Protein AF-A0A931EKT4-F1 (afdb_monomer_lite)

Structure (mmCIF, N/CA/C/O backbone):
data_AF-A0A931EKT4-F1
#
_entry.id   AF-A0A931EKT4-F1
#
loop_
_atom_site.group_PDB
_atom_site.id
_atom_site.type_symbol
_atom_site.label_atom_id
_atom_site.label_alt_id
_atom_site.label_comp_id
_atom_site.label_asym_id
_atom_site.label_entity_id
_atom_site.label_seq_id
_atom_site.pdbx_PDB_ins_code
_atom_site.Cartn_x
_atom_site.Cartn_y
_atom_site.Cartn_z
_atom_site.occupancy
_atom_site.B_iso_or_equiv
_atom_site.auth_seq_id
_atom_site.auth_comp_id
_atom_site.auth_asym_id
_atom_site.auth_atom_id
_atom_site.pdbx_PDB_model_num
ATOM 1 N N . MET A 1 1 ? 31.556 -39.756 -25.256 1.00 37.25 1 MET A N 1
ATOM 2 C CA . MET A 1 1 ? 31.527 -38.687 -24.235 1.00 37.25 1 MET A CA 1
ATOM 3 C C . MET A 1 1 ? 30.099 -38.575 -23.714 1.00 37.25 1 MET A C 1
ATOM 5 O O . MET A 1 1 ? 29.237 -38.144 -24.467 1.00 37.25 1 MET A O 1
ATOM 9 N N . SER A 1 2 ? 29.806 -39.072 -22.506 1.00 38.34 2 SER A N 1
ATOM 10 C CA . SER A 1 2 ? 28.441 -39.055 -21.958 1.00 38.34 2 SER A CA 1
ATOM 11 C C . SER A 1 2 ? 28.165 -37.724 -21.264 1.00 38.34 2 SER A C 1
ATOM 13 O O . SER A 1 2 ? 28.862 -37.358 -20.319 1.00 38.34 2 SER A O 1
ATOM 15 N N . LYS A 1 3 ? 27.138 -37.006 -21.716 1.00 41.56 3 LYS A N 1
ATOM 16 C CA . LYS A 1 3 ? 26.637 -35.802 -21.054 1.00 41.56 3 LYS A CA 1
ATOM 17 C C . LYS A 1 3 ? 25.564 -36.235 -20.055 1.00 41.56 3 LYS A C 1
ATOM 19 O O . LYS A 1 3 ? 24.476 -36.624 -20.466 1.00 41.56 3 LYS A O 1
ATOM 24 N N . ALA A 1 4 ? 25.898 -36.223 -18.766 1.00 42.25 4 ALA A N 1
ATOM 25 C CA . ALA A 1 4 ? 24.939 -36.451 -17.692 1.00 42.25 4 ALA A CA 1
ATOM 26 C C . ALA A 1 4 ? 24.287 -35.127 -17.266 1.00 42.25 4 ALA A C 1
ATOM 28 O O . ALA A 1 4 ? 24.917 -34.074 -17.190 1.00 42.25 4 ALA A O 1
ATOM 29 N N . THR A 1 5 ? 22.987 -35.232 -17.052 1.00 45.06 5 THR A N 1
ATOM 30 C CA . THR A 1 5 ? 21.968 -34.233 -16.750 1.00 45.06 5 THR A CA 1
ATOM 31 C C . THR A 1 5 ? 22.064 -33.615 -15.350 1.00 45.06 5 THR A C 1
ATOM 33 O O . THR A 1 5 ? 22.297 -34.314 -14.373 1.00 45.06 5 THR A O 1
ATOM 36 N N . GLN A 1 6 ? 21.735 -32.318 -15.290 1.00 54.19 6 GLN A N 1
ATOM 37 C CA . GLN A 1 6 ? 20.868 -31.675 -14.288 1.00 54.19 6 GLN A CA 1
ATOM 38 C C . GLN A 1 6 ? 21.275 -31.787 -12.803 1.00 54.19 6 GLN A C 1
ATOM 40 O O . GLN A 1 6 ? 20.966 -32.755 -12.116 1.00 54.19 6 GLN A O 1
ATOM 45 N N . GLY A 1 7 ? 21.843 -30.709 -12.259 1.00 39.88 7 GLY A N 1
ATOM 46 C CA . GLY A 1 7 ? 21.998 -30.520 -10.820 1.00 39.88 7 GLY A CA 1
ATOM 47 C C . GLY A 1 7 ? 21.555 -29.120 -10.438 1.00 39.88 7 GLY A C 1
ATOM 48 O O . GLY A 1 7 ? 22.239 -28.158 -10.763 1.00 39.88 7 GLY A O 1
ATOM 49 N N . LYS A 1 8 ? 20.397 -29.012 -9.776 1.00 52.88 8 LYS A N 1
ATOM 50 C CA . LYS A 1 8 ? 20.011 -27.828 -8.998 1.00 52.88 8 LYS A CA 1
ATOM 51 C C . LYS A 1 8 ? 21.237 -27.390 -8.204 1.00 52.88 8 LYS A C 1
ATOM 53 O O . LYS A 1 8 ? 21.785 -28.226 -7.485 1.00 52.88 8 LYS A O 1
ATOM 58 N N . ASP A 1 9 ? 21.651 -26.139 -8.357 1.00 56.56 9 ASP A N 1
ATOM 59 C CA . ASP A 1 9 ? 22.728 -25.547 -7.569 1.00 56.56 9 ASP A CA 1
ATOM 60 C C . ASP A 1 9 ? 22.252 -25.490 -6.111 1.00 56.56 9 ASP A C 1
ATOM 62 O O . ASP A 1 9 ? 21.579 -24.559 -5.669 1.00 56.56 9 ASP A O 1
ATOM 66 N N . LYS A 1 10 ? 22.411 -26.615 -5.408 1.00 63.50 10 LYS A N 1
ATOM 67 C CA . LYS A 1 10 ? 21.981 -26.772 -4.028 1.00 63.50 10 LYS A CA 1
ATOM 68 C C . LYS A 1 10 ? 22.940 -25.922 -3.215 1.00 63.50 10 LYS A C 1
ATOM 70 O O . LYS A 1 10 ? 24.111 -26.283 -3.087 1.00 63.50 10 LYS A O 1
ATOM 75 N N . MET A 1 11 ? 22.429 -24.823 -2.662 1.00 66.06 11 MET A N 1
ATOM 76 C CA . MET A 1 11 ? 23.103 -24.101 -1.587 1.00 66.06 11 MET A CA 1
ATOM 77 C C . MET A 1 11 ? 23.695 -25.116 -0.604 1.00 66.06 11 MET A C 1
ATOM 79 O O . MET A 1 11 ? 23.035 -26.086 -0.215 1.00 66.06 11 MET A O 1
ATOM 83 N N . ARG A 1 12 ? 24.975 -24.933 -0.260 1.00 74.19 12 ARG A N 1
ATOM 84 C CA . ARG A 1 12 ? 25.653 -25.796 0.716 1.00 74.19 12 ARG A CA 1
ATOM 85 C C . ARG A 1 12 ? 24.863 -25.737 2.024 1.00 74.19 12 ARG A C 1
ATOM 87 O O . ARG A 1 12 ? 24.393 -24.669 2.389 1.00 74.19 12 ARG A O 1
ATOM 94 N N . SER A 1 13 ? 24.745 -26.853 2.743 1.00 66.38 13 SER A N 1
ATOM 95 C CA . SER A 1 13 ? 23.868 -26.942 3.926 1.00 66.38 13 SER A CA 1
ATOM 96 C C . SER A 1 13 ? 24.182 -25.932 5.038 1.00 66.38 13 SER A C 1
ATOM 98 O O . SER A 1 13 ? 23.302 -25.601 5.817 1.00 66.38 13 SER A O 1
ATOM 100 N N . HIS A 1 14 ? 25.416 -25.423 5.113 1.00 66.31 14 HIS A N 1
AT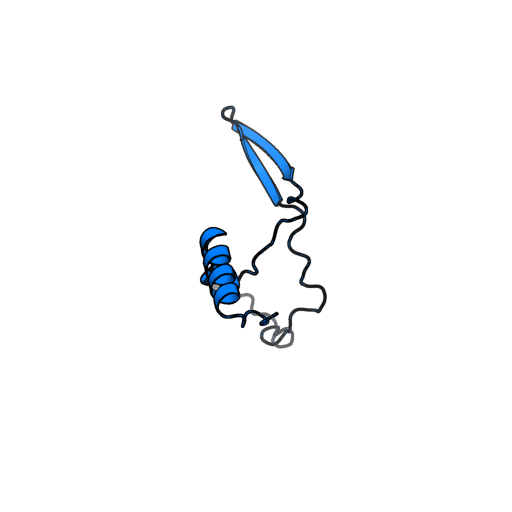OM 101 C CA . HIS A 1 14 ? 25.809 -24.370 6.058 1.00 66.31 14 HIS A CA 1
ATOM 102 C C . HIS A 1 14 ? 25.393 -22.950 5.630 1.00 66.31 14 HIS A C 1
ATOM 104 O O . HIS A 1 14 ? 25.628 -22.001 6.369 1.00 66.31 14 HIS A O 1
ATOM 110 N N . TYR A 1 15 ? 24.784 -22.801 4.453 1.00 67.50 15 TYR A N 1
ATOM 111 C CA . TYR A 1 15 ? 24.154 -21.581 3.948 1.00 67.50 15 TYR A CA 1
ATOM 112 C C . TYR A 1 15 ? 22.637 -21.798 3.801 1.00 67.50 15 TYR A C 1
ATOM 114 O O . TYR A 1 15 ? 22.053 -21.491 2.763 1.00 67.50 15 TYR A O 1
ATOM 122 N N . ASP A 1 16 ? 21.999 -22.385 4.817 1.00 72.56 16 ASP A N 1
ATOM 123 C CA . ASP A 1 16 ? 20.540 -22.428 4.913 1.00 72.56 16 ASP A CA 1
ATOM 124 C C . ASP A 1 16 ? 20.030 -21.131 5.554 1.00 72.56 16 ASP A C 1
ATOM 126 O O . ASP A 1 16 ? 20.094 -20.940 6.767 1.00 72.56 16 ASP A O 1
ATOM 130 N N . PHE A 1 17 ? 19.537 -20.223 4.714 1.00 71.62 17 PHE A N 1
ATOM 131 C CA . PHE A 1 17 ? 18.946 -18.953 5.135 1.00 71.62 17 PHE A CA 1
ATOM 132 C C . PHE A 1 17 ? 17.418 -19.027 5.289 1.00 71.62 17 PHE A C 1
ATOM 134 O O . PHE A 1 17 ? 16.769 -17.990 5.391 1.00 71.62 17 PHE A O 1
ATOM 141 N N . SER A 1 18 ? 16.813 -20.222 5.315 1.00 70.00 18 SER A N 1
ATOM 142 C CA . SER A 1 18 ? 15.358 -20.375 5.497 1.00 70.00 18 SER A CA 1
ATOM 143 C C . SER A 1 18 ? 14.849 -19.833 6.837 1.00 70.00 18 SER A C 1
ATOM 145 O O . SER A 1 18 ? 13.683 -19.465 6.940 1.00 70.00 18 SER A O 1
ATOM 147 N N . GLN A 1 19 ? 15.728 -19.766 7.840 1.00 66.44 19 GLN A N 1
ATOM 148 C CA . GLN A 1 19 ? 15.465 -19.190 9.163 1.00 66.44 19 GLN A CA 1
ATOM 149 C C . GLN A 1 19 ? 16.114 -17.809 9.346 1.00 66.44 19 GLN A C 1
ATOM 151 O O . GLN A 1 19 ? 16.188 -17.307 10.464 1.00 66.44 19 GLN A O 1
ATOM 156 N N . ALA A 1 20 ? 16.656 -17.209 8.281 1.00 69.62 20 ALA A N 1
ATOM 157 C CA . ALA A 1 20 ? 17.269 -15.895 8.386 1.00 69.62 20 ALA A CA 1
A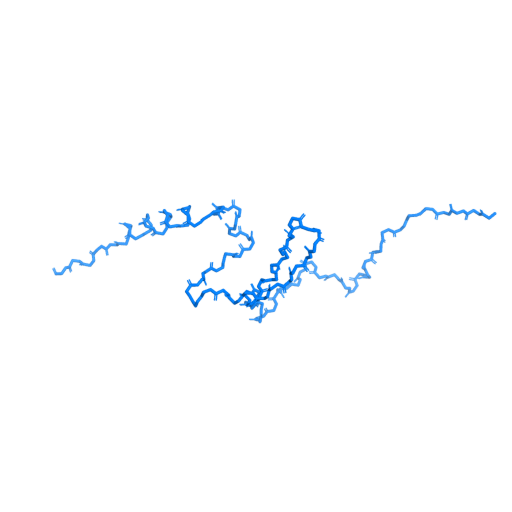TOM 158 C C . ALA A 1 20 ? 16.180 -14.834 8.584 1.00 69.62 20 ALA A C 1
ATOM 160 O O . ALA A 1 20 ? 15.331 -14.627 7.718 1.00 69.62 20 ALA A O 1
ATOM 161 N N . GLU A 1 21 ? 16.228 -14.142 9.719 1.00 62.38 21 GLU A N 1
ATOM 162 C CA . GLU A 1 21 ? 15.421 -12.950 9.940 1.00 62.38 21 GLU A CA 1
ATOM 163 C C . GLU A 1 21 ? 16.024 -11.777 9.169 1.00 62.38 21 GLU A C 1
ATOM 165 O O . GLU A 1 21 ? 17.234 -11.525 9.180 1.00 62.38 21 GLU A O 1
ATOM 170 N N . GLN A 1 22 ? 15.168 -11.065 8.450 1.00 65.44 22 GLN A N 1
ATOM 171 C CA . GLN A 1 22 ? 15.575 -9.949 7.621 1.00 65.44 22 GLN A CA 1
ATOM 172 C C . GLN A 1 22 ? 16.047 -8.789 8.522 1.00 65.44 22 GLN A C 1
ATOM 174 O O . GLN A 1 22 ? 15.410 -8.445 9.516 1.00 65.44 22 GLN A O 1
ATOM 179 N N . GLY A 1 23 ? 17.232 -8.239 8.236 1.00 63.19 23 GLY A N 1
ATOM 180 C CA . GLY A 1 23 ? 17.919 -7.320 9.149 1.00 63.19 23 GLY A CA 1
ATOM 181 C C . GLY A 1 23 ? 17.178 -5.997 9.397 1.00 63.19 23 GLY A C 1
ATOM 182 O O . GLY A 1 23 ? 16.458 -5.494 8.539 1.00 63.19 23 GLY A O 1
ATOM 183 N N . LYS A 1 24 ? 17.460 -5.368 10.548 1.00 57.91 24 LYS A N 1
ATOM 184 C CA . LYS A 1 24 ? 16.877 -4.101 11.054 1.00 57.91 24 LYS A CA 1
ATOM 185 C C . LYS A 1 24 ? 16.829 -2.924 10.055 1.00 57.91 24 LYS A C 1
ATOM 187 O O . LYS A 1 24 ? 16.072 -1.981 10.260 1.00 57.91 24 LYS A O 1
ATOM 192 N N . TYR A 1 25 ? 17.632 -2.957 8.993 1.00 53.88 25 TYR A N 1
ATOM 193 C CA . TYR A 1 25 ? 17.742 -1.899 7.978 1.00 53.88 25 TYR A CA 1
ATOM 194 C C . TYR A 1 25 ? 16.959 -2.186 6.687 1.00 53.88 25 TYR A C 1
ATOM 196 O O . TYR A 1 25 ? 17.186 -1.537 5.671 1.00 53.88 25 TYR A O 1
ATOM 204 N N . GLN A 1 26 ? 16.038 -3.148 6.706 1.00 53.28 26 GLN A N 1
ATOM 205 C CA . GLN A 1 26 ? 15.240 -3.525 5.539 1.00 53.28 26 GLN A CA 1
ATOM 206 C C . GLN A 1 26 ? 14.357 -2.396 4.977 1.00 53.28 26 GLN A C 1
ATOM 208 O O . GLN A 1 26 ? 14.087 -2.384 3.778 1.00 53.28 26 GLN A O 1
ATOM 213 N N . HIS A 1 27 ? 13.908 -1.449 5.804 1.00 50.94 27 HIS A N 1
ATOM 214 C CA . HIS A 1 27 ? 12.822 -0.509 5.479 1.00 50.94 27 HIS A CA 1
ATOM 215 C C . HIS A 1 27 ? 13.143 0.599 4.448 1.00 50.94 27 HIS A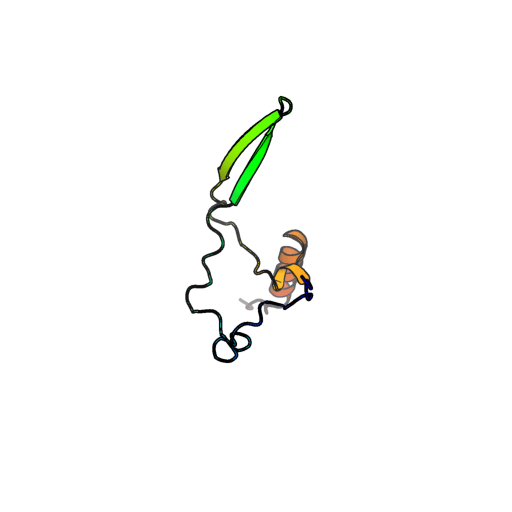 C 1
ATOM 217 O O . HIS A 1 27 ? 12.511 1.649 4.464 1.00 50.94 27 HIS A O 1
ATOM 223 N N . PHE A 1 28 ? 14.098 0.400 3.536 1.00 52.19 28 PHE A N 1
ATOM 224 C CA . PHE A 1 28 ? 14.510 1.412 2.550 1.00 52.19 28 PHE A CA 1
ATOM 225 C C . PHE A 1 28 ? 14.342 0.994 1.082 1.00 52.19 28 PHE A C 1
ATOM 227 O O . PHE A 1 28 ? 14.941 1.593 0.189 1.00 52.19 28 PHE A O 1
ATOM 234 N N . ILE A 1 29 ? 13.489 0.012 0.781 1.00 53.16 29 ILE A N 1
ATOM 235 C CA . ILE A 1 29 ? 13.122 -0.283 -0.612 1.00 53.16 29 ILE A CA 1
ATOM 236 C C . ILE A 1 29 ? 11.991 0.665 -1.029 1.00 53.16 29 ILE A C 1
ATOM 238 O O . ILE A 1 29 ? 10.821 0.295 -1.034 1.00 53.16 29 ILE A O 1
ATOM 242 N N . GLY A 1 30 ? 12.326 1.917 -1.342 1.00 55.31 30 GLY A N 1
ATOM 243 C CA . GLY A 1 30 ? 11.293 2.878 -1.737 1.00 55.31 30 GLY A CA 1
ATOM 244 C C . GLY A 1 30 ? 11.746 4.2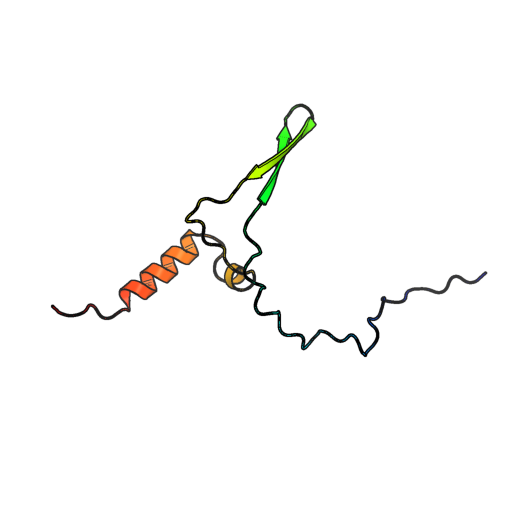05 -2.325 1.00 55.31 30 GLY A C 1
ATOM 245 O O . GLY A 1 30 ? 10.915 5.098 -2.401 1.00 55.31 30 GLY A O 1
ATOM 246 N N . GLN A 1 31 ? 13.012 4.396 -2.713 1.00 56.09 31 GLN A N 1
ATOM 247 C CA . GLN A 1 31 ? 13.468 5.764 -3.008 1.00 56.09 31 GLN A CA 1
ATOM 248 C C . GLN A 1 31 ? 13.661 6.119 -4.481 1.00 56.09 31 GLN A C 1
ATOM 250 O O . GLN A 1 31 ? 13.599 7.301 -4.795 1.00 56.09 31 GLN A O 1
ATOM 255 N N . THR A 1 32 ? 13.778 5.169 -5.412 1.00 47.78 32 THR A N 1
ATOM 256 C CA . THR A 1 32 ? 13.841 5.514 -6.843 1.00 47.78 32 THR A CA 1
ATOM 257 C C . THR A 1 32 ? 13.151 4.458 -7.700 1.00 47.78 32 THR A C 1
ATOM 259 O O . THR A 1 32 ? 13.601 3.320 -7.820 1.00 47.78 32 THR A O 1
ATOM 262 N N . SER A 1 33 ? 12.025 4.824 -8.314 1.00 58.38 33 SER A N 1
ATOM 263 C CA . SER A 1 33 ? 11.448 4.012 -9.389 1.00 58.38 33 SER A CA 1
ATOM 264 C C . SER A 1 33 ? 12.058 4.479 -10.703 1.00 58.38 33 SER A C 1
ATOM 266 O O . SER A 1 33 ? 11.969 5.652 -11.058 1.00 58.38 33 SER A O 1
ATOM 268 N N . THR A 1 34 ? 12.716 3.566 -11.412 1.00 55.78 34 THR A N 1
ATOM 269 C CA . THR A 1 34 ? 13.235 3.836 -12.755 1.00 55.78 34 THR A CA 1
ATOM 270 C C . THR A 1 34 ? 12.108 3.597 -13.758 1.00 55.78 34 THR A C 1
ATOM 272 O O . THR A 1 34 ? 11.729 2.449 -13.994 1.00 55.78 34 THR A O 1
ATOM 275 N N . LEU A 1 35 ? 11.542 4.664 -14.326 1.00 64.50 35 LEU A N 1
ATOM 276 C CA . LEU A 1 35 ? 10.548 4.553 -15.391 1.00 64.50 35 LEU A CA 1
ATOM 277 C C . LEU A 1 35 ? 11.257 4.426 -16.735 1.00 64.50 35 LEU A C 1
ATOM 279 O O . LEU A 1 35 ? 12.077 5.262 -17.107 1.00 64.50 35 LEU A O 1
ATOM 283 N N . ARG A 1 36 ? 10.924 3.367 -17.472 1.00 69.50 36 ARG A N 1
ATOM 284 C CA . ARG A 1 36 ? 11.372 3.165 -18.849 1.00 69.50 36 ARG A CA 1
ATOM 285 C C . ARG A 1 36 ? 10.251 3.600 -19.788 1.00 69.50 36 ARG A C 1
ATOM 287 O O . ARG A 1 36 ? 9.277 2.870 -19.964 1.00 69.50 36 ARG A O 1
ATOM 294 N N . ILE A 1 37 ? 10.386 4.781 -20.375 1.00 76.25 37 ILE A N 1
ATOM 295 C CA . ILE A 1 37 ? 9.420 5.343 -21.318 1.00 76.25 37 ILE A CA 1
ATOM 296 C C . ILE A 1 37 ? 9.832 4.888 -22.717 1.00 76.25 37 ILE A C 1
ATOM 298 O O . ILE A 1 37 ? 10.952 5.142 -23.152 1.00 76.25 37 ILE A O 1
ATOM 302 N N . THR A 1 38 ? 8.943 4.170 -23.403 1.00 81.38 38 THR A N 1
ATOM 303 C CA . THR A 1 38 ? 9.151 3.784 -24.806 1.00 81.38 38 THR A CA 1
ATOM 304 C C . THR A 1 38 ? 8.389 4.762 -25.683 1.00 81.38 38 THR A C 1
ATOM 306 O O . THR A 1 38 ? 7.167 4.863 -25.572 1.00 81.38 38 THR A O 1
ATOM 309 N N . HIS A 1 39 ? 9.115 5.491 -26.523 1.00 79.31 39 HIS A N 1
ATOM 310 C CA . HIS A 1 39 ? 8.548 6.484 -27.425 1.00 79.31 39 HIS A CA 1
ATOM 311 C C . HIS A 1 39 ? 8.059 5.831 -28.726 1.00 79.31 39 HIS A C 1
ATOM 313 O O . HIS A 1 39 ? 8.537 4.755 -29.102 1.00 79.31 39 HIS A O 1
ATOM 319 N N . PRO A 1 40 ? 7.119 6.468 -29.448 1.00 78.38 40 PRO A N 1
ATOM 320 C CA . PRO A 1 40 ? 6.592 5.944 -30.712 1.00 78.38 40 PRO A CA 1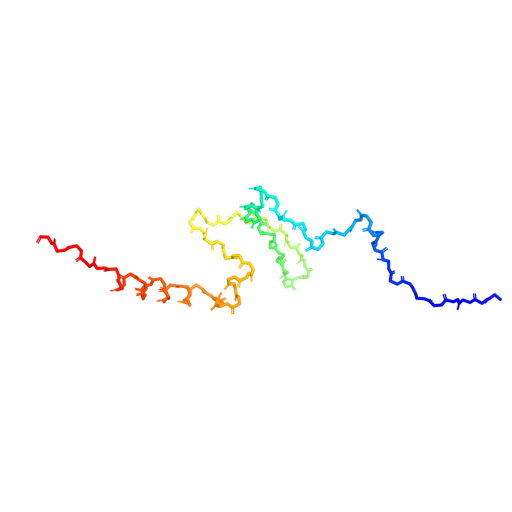
ATOM 321 C C . PRO A 1 40 ? 7.647 5.780 -31.818 1.00 78.38 40 PRO A C 1
ATOM 323 O O . PRO A 1 40 ? 7.439 5.008 -32.749 1.00 78.38 40 PRO A O 1
ATOM 326 N N . ASP A 1 41 ? 8.771 6.492 -31.720 1.00 77.69 41 ASP A N 1
ATOM 327 C CA . ASP A 1 41 ? 9.910 6.419 -32.645 1.00 77.69 41 ASP A CA 1
ATOM 328 C C . ASP A 1 41 ? 10.861 5.237 -32.356 1.00 77.69 41 ASP A C 1
ATOM 330 O O . ASP A 1 41 ? 11.867 5.060 -33.042 1.00 77.69 41 ASP A O 1
ATOM 334 N N . GLY A 1 42 ? 10.545 4.416 -31.348 1.00 75.38 42 GLY A N 1
ATOM 335 C CA . GLY A 1 42 ? 11.352 3.277 -30.917 1.00 75.38 42 GLY A CA 1
ATOM 336 C C . GLY A 1 42 ? 12.498 3.639 -29.967 1.00 75.38 42 GLY A C 1
ATOM 337 O O . GLY A 1 42 ? 13.195 2.737 -29.496 1.00 75.38 42 GLY A O 1
ATOM 338 N N . SER A 1 43 ? 12.692 4.922 -29.648 1.00 77.25 43 SER A N 1
ATOM 339 C CA . SER A 1 43 ? 13.644 5.345 -28.625 1.00 77.25 43 SER A CA 1
ATOM 340 C C . SER A 1 43 ? 13.118 5.038 -27.219 1.00 77.25 43 SER A C 1
ATOM 342 O O . SER A 1 43 ? 11.914 4.929 -26.971 1.00 77.25 43 SER A O 1
ATOM 344 N N . VAL A 1 44 ? 14.038 4.854 -26.273 1.00 81.81 44 VAL A N 1
ATOM 345 C CA . VAL A 1 44 ? 13.709 4.563 -24.877 1.00 81.81 44 VAL A CA 1
ATOM 346 C C . VAL A 1 44 ? 14.401 5.590 -23.994 1.00 81.81 44 VAL A C 1
ATOM 348 O O . VAL A 1 44 ? 15.631 5.631 -23.971 1.00 81.81 44 VAL A O 1
ATOM 351 N N . SER A 1 45 ? 13.631 6.371 -23.235 1.00 77.38 45 SER A N 1
ATOM 352 C CA . SER A 1 45 ? 14.170 7.207 -22.161 1.00 77.38 45 SER A CA 1
ATOM 353 C C . SER A 1 45 ? 13.996 6.520 -20.808 1.00 77.38 45 SER A C 1
ATOM 355 O O . SER A 1 45 ? 13.019 5.811 -20.555 1.00 77.38 45 SER A O 1
ATOM 357 N N . VAL A 1 46 ? 15.000 6.683 -19.950 1.00 77.00 46 VAL A N 1
ATOM 358 C CA . VAL A 1 46 ? 15.016 6.136 -18.596 1.00 77.00 46 VAL A CA 1
ATOM 359 C C . VAL A 1 46 ? 15.057 7.310 -17.632 1.00 77.00 46 VAL A C 1
ATOM 361 O O . VAL A 1 46 ? 16.042 8.044 -17.606 1.00 77.00 46 VAL A O 1
ATOM 364 N N . GLU A 1 47 ? 13.994 7.486 -16.856 1.00 77.06 47 GLU A N 1
ATOM 365 C CA . GLU A 1 47 ? 13.867 8.582 -15.897 1.00 77.06 47 GLU A CA 1
ATOM 366 C C . GLU A 1 47 ? 13.810 8.037 -14.472 1.00 77.06 47 GLU A C 1
ATOM 368 O O . GLU A 1 47 ? 13.129 7.047 -14.185 1.00 77.06 47 GLU A O 1
ATOM 373 N N . GLN A 1 48 ? 14.553 8.680 -13.572 1.00 69.62 48 GLN A N 1
ATOM 374 C CA . GLN A 1 48 ? 14.470 8.418 -12.141 1.00 69.62 48 GLN A CA 1
ATOM 375 C C . GLN A 1 48 ? 13.480 9.408 -11.547 1.00 69.62 48 GLN A C 1
ATOM 377 O O . GLN A 1 48 ? 13.741 10.608 -11.531 1.00 69.62 48 GLN A O 1
ATOM 382 N N . ILE A 1 49 ? 12.340 8.900 -11.085 1.00 69.25 49 ILE A N 1
ATOM 383 C CA . ILE A 1 49 ? 11.341 9.724 -10.413 1.00 69.25 49 ILE A CA 1
ATOM 384 C C . ILE A 1 49 ? 11.437 9.457 -8.919 1.00 69.25 49 ILE A C 1
ATOM 386 O O . ILE A 1 49 ? 11.299 8.316 -8.461 1.00 69.25 49 ILE A O 1
ATOM 390 N N . GLU A 1 50 ? 11.678 10.528 -8.170 1.00 73.19 50 GLU A N 1
ATOM 391 C CA . GLU A 1 50 ? 11.523 10.518 -6.725 1.00 73.19 50 GLU A CA 1
ATOM 392 C C . GLU A 1 50 ? 10.030 10.444 -6.398 1.00 73.19 50 GLU A C 1
ATOM 394 O O . GLU A 1 50 ? 9.230 11.207 -6.955 1.00 73.19 50 GLU A O 1
ATOM 399 N N . PRO A 1 51 ? 9.612 9.518 -5.525 1.00 71.31 51 PRO A N 1
ATOM 400 C CA . PRO A 1 51 ? 8.225 9.471 -5.115 1.00 71.31 51 PRO A CA 1
ATOM 401 C C . PRO A 1 51 ? 7.839 10.769 -4.391 1.00 71.31 51 PRO A C 1
ATOM 403 O O . PRO A 1 51 ? 8.678 11.380 -3.724 1.00 71.31 51 PRO A O 1
ATOM 406 N N . PRO A 1 52 ? 6.564 11.189 -4.476 1.00 78.12 52 PRO A N 1
ATOM 407 C CA . PRO A 1 52 ? 6.070 12.316 -3.698 1.00 78.12 52 PRO A CA 1
ATOM 408 C C . PRO A 1 52 ? 6.409 12.150 -2.215 1.00 78.12 52 PRO A C 1
ATOM 410 O O . PRO A 1 52 ? 6.377 11.037 -1.691 1.00 78.12 52 PRO A O 1
ATOM 413 N N . LYS A 1 53 ? 6.672 13.263 -1.523 1.00 76.00 53 LYS A N 1
ATOM 414 C CA . LYS A 1 53 ? 7.063 13.273 -0.102 1.00 76.00 53 LYS A CA 1
ATOM 415 C C . LYS A 1 53 ? 6.105 12.488 0.807 1.00 76.00 53 LYS A C 1
ATOM 417 O O . LYS A 1 53 ? 6.544 11.910 1.795 1.00 76.00 53 LYS A O 1
ATOM 422 N N . ASP A 1 54 ? 4.827 12.445 0.440 1.00 79.00 54 ASP A N 1
ATOM 423 C CA . ASP A 1 54 ? 3.758 11.811 1.216 1.00 79.00 54 ASP A CA 1
ATOM 424 C C . ASP A 1 54 ? 3.345 10.434 0.656 1.00 79.00 54 ASP A C 1
ATOM 426 O O . ASP A 1 54 ? 2.280 9.908 0.982 1.00 79.00 54 ASP A O 1
ATOM 430 N N . ALA A 1 55 ? 4.161 9.842 -0.222 1.00 83.06 55 ALA A N 1
ATOM 431 C CA . ALA A 1 55 ? 3.906 8.514 -0.760 1.00 83.06 55 ALA A CA 1
ATOM 432 C C . ALA A 1 55 ? 4.083 7.439 0.323 1.00 83.06 55 ALA A C 1
ATOM 434 O O . ALA A 1 55 ? 5.122 7.347 0.978 1.00 83.06 55 ALA A O 1
ATOM 435 N N . ILE A 1 56 ? 3.070 6.586 0.470 1.00 82.31 56 ILE A N 1
ATOM 436 C CA . ILE A 1 56 ? 3.099 5.427 1.364 1.00 82.31 56 ILE A CA 1
ATOM 437 C C . ILE A 1 56 ? 3.295 4.175 0.514 1.00 82.31 56 ILE A C 1
ATOM 439 O O . ILE A 1 56 ? 2.508 3.898 -0.392 1.00 82.31 56 ILE A O 1
ATOM 443 N N . PHE A 1 57 ? 4.330 3.400 0.826 1.00 82.44 57 PHE A N 1
ATOM 444 C CA . PHE A 1 57 ? 4.610 2.134 0.161 1.00 82.44 57 PHE A CA 1
ATOM 445 C C . PHE A 1 57 ? 4.079 0.970 0.989 1.00 82.44 57 PHE A C 1
ATOM 447 O O . PHE A 1 57 ? 4.391 0.837 2.169 1.00 82.44 57 PHE A O 1
ATOM 454 N N . LEU A 1 58 ? 3.281 0.115 0.351 1.00 83.62 58 LEU A N 1
ATOM 455 C CA . LEU A 1 58 ? 2.837 -1.136 0.953 1.00 83.62 58 LEU A CA 1
ATOM 456 C C . LEU A 1 58 ? 3.894 -2.220 0.758 1.00 83.62 58 LEU A C 1
ATOM 458 O O . LEU A 1 58 ? 4.338 -2.460 -0.375 1.00 83.62 58 LEU A O 1
ATOM 462 N N . GLU A 1 59 ? 4.213 -2.908 1.851 1.00 82.69 59 GLU A N 1
ATOM 463 C CA . GLU A 1 59 ? 5.033 -4.117 1.845 1.00 82.69 59 GLU A CA 1
ATOM 464 C C . GLU A 1 59 ? 4.380 -5.231 0.991 1.00 82.69 59 GLU A C 1
ATOM 466 O O . GLU A 1 59 ? 3.152 -5.252 0.804 1.00 82.69 59 GLU A O 1
ATOM 471 N N . PRO A 1 60 ? 5.169 -6.159 0.412 1.00 82.81 60 PRO A N 1
ATOM 472 C CA . PRO A 1 60 ? 4.656 -7.174 -0.514 1.00 82.81 60 PRO A CA 1
ATOM 473 C C . PRO A 1 60 ? 3.579 -8.101 0.067 1.00 82.81 60 PRO A C 1
ATOM 475 O O . PRO A 1 60 ? 2.730 -8.607 -0.668 1.00 82.81 60 PRO A O 1
ATOM 478 N N . ASP A 1 61 ? 3.611 -8.353 1.371 1.00 84.25 61 ASP A N 1
ATOM 479 C CA . ASP A 1 61 ? 2.615 -9.147 2.088 1.00 84.25 61 ASP A CA 1
ATOM 480 C C . ASP A 1 61 ? 1.259 -8.428 2.179 1.00 84.25 61 ASP A C 1
ATOM 482 O O . ASP A 1 61 ? 0.222 -9.061 1.970 1.00 84.25 61 ASP A O 1
ATOM 486 N N . LEU A 1 62 ? 1.262 -7.108 2.383 1.00 85.62 62 LEU A N 1
ATOM 487 C CA . LEU A 1 62 ? 0.058 -6.277 2.445 1.00 85.62 62 LEU A CA 1
ATOM 488 C C . LEU A 1 62 ? -0.629 -6.126 1.085 1.00 85.62 62 LEU A C 1
ATOM 490 O O . LEU A 1 62 ? -1.857 -6.075 1.026 1.00 85.62 62 LEU A O 1
ATOM 494 N N . ARG A 1 63 ? 0.127 -6.138 -0.021 1.00 85.00 63 ARG A N 1
ATOM 495 C CA . ARG A 1 63 ? -0.440 -6.063 -1.386 1.00 85.00 63 ARG A CA 1
ATOM 496 C C . ARG A 1 63 ? -1.392 -7.212 -1.721 1.00 85.00 63 ARG A C 1
ATOM 498 O O . ARG A 1 63 ? -2.243 -7.061 -2.590 1.00 85.00 63 ARG A O 1
ATOM 505 N N . LYS A 1 64 ? -1.274 -8.354 -1.031 1.00 89.81 64 LYS A N 1
ATOM 506 C CA . LYS A 1 64 ? -2.198 -9.493 -1.186 1.00 89.81 64 LYS A CA 1
ATOM 507 C C . LYS A 1 64 ? -3.615 -9.161 -0.715 1.00 89.81 64 LYS A C 1
ATOM 509 O O . LYS A 1 64 ? -4.568 -9.757 -1.205 1.00 89.81 64 LYS A O 1
ATOM 514 N N . TYR A 1 65 ? -3.736 -8.237 0.234 1.00 92.38 65 TYR A N 1
ATOM 515 C CA . TYR A 1 65 ? -5.002 -7.819 0.835 1.00 92.38 65 TYR A CA 1
ATOM 516 C C . TYR A 1 65 ? -5.462 -6.452 0.322 1.00 92.38 65 TYR A C 1
ATOM 518 O O . TYR A 1 65 ? -6.660 -6.193 0.241 1.00 92.38 65 TYR A O 1
ATOM 526 N N . PHE A 1 66 ? -4.511 -5.593 -0.049 1.00 94.38 66 PHE A N 1
ATOM 527 C CA . PHE A 1 66 ? -4.749 -4.231 -0.504 1.00 94.38 66 PHE A CA 1
ATOM 528 C C . PHE A 1 66 ? -4.160 -4.033 -1.907 1.00 94.38 66 PHE A C 1
ATOM 530 O O . PHE A 1 66 ? -2.989 -3.663 -2.032 1.00 94.38 66 PHE A O 1
ATOM 537 N N . PRO A 1 67 ? -4.943 -4.304 -2.967 1.00 87.50 67 PRO A N 1
ATOM 538 C CA . PRO A 1 67 ? -4.458 -4.198 -4.342 1.00 87.50 67 PRO A CA 1
ATOM 539 C C . PRO A 1 67 ? -4.181 -2.748 -4.767 1.00 87.50 67 PRO A C 1
ATOM 541 O O . PRO A 1 67 ? -3.331 -2.518 -5.625 1.00 87.50 67 PRO A O 1
ATOM 544 N N . ASP A 1 68 ? -4.874 -1.778 -4.167 1.00 88.56 68 ASP A N 1
ATOM 545 C CA . ASP A 1 68 ? -4.795 -0.362 -4.517 1.00 88.56 68 ASP A CA 1
ATOM 546 C C . ASP A 1 68 ? -5.042 0.562 -3.308 1.00 88.56 68 ASP A C 1
ATOM 548 O O . ASP A 1 68 ? -5.336 0.128 -2.189 1.00 88.56 68 ASP A O 1
ATOM 552 N N . SER A 1 69 ? -4.900 1.870 -3.543 1.00 90.56 69 SER A N 1
ATOM 553 C CA . SER A 1 69 ? -5.099 2.904 -2.526 1.00 90.56 69 SER A CA 1
ATOM 554 C C . SER A 1 69 ? -6.558 3.045 -2.083 1.00 90.56 69 SER A C 1
ATOM 556 O O . SER A 1 69 ? -6.808 3.484 -0.958 1.00 90.56 69 SER A O 1
ATOM 558 N N . GLU A 1 70 ? -7.532 2.668 -2.914 1.00 94.38 70 GLU A N 1
ATOM 559 C CA . GLU A 1 70 ? -8.949 2.720 -2.555 1.00 94.38 70 GLU A CA 1
ATOM 560 C C . GLU A 1 70 ? -9.266 1.675 -1.477 1.00 94.38 70 GLU A C 1
ATOM 562 O O . GLU A 1 70 ? -9.864 2.012 -0.448 1.00 94.38 70 GLU A O 1
ATOM 567 N N . ALA A 1 71 ? -8.776 0.444 -1.654 1.00 94.56 71 ALA A N 1
ATOM 568 C CA . ALA A 1 71 ? -8.907 -0.642 -0.690 1.00 94.56 71 ALA A CA 1
ATOM 569 C C . ALA A 1 71 ? -8.271 -0.289 0.666 1.00 94.56 71 ALA A C 1
ATOM 571 O O . ALA A 1 71 ? -8.903 -0.485 1.710 1.00 94.56 71 ALA A O 1
ATOM 572 N N . VAL A 1 72 ? -7.061 0.291 0.661 1.00 95.12 72 VAL A N 1
ATOM 573 C CA . VAL A 1 72 ? -6.388 0.760 1.889 1.00 95.12 72 VAL A CA 1
ATOM 574 C C . VAL A 1 72 ? -7.224 1.827 2.588 1.00 95.12 72 VAL A C 1
ATOM 576 O O . VAL A 1 72 ? -7.540 1.706 3.772 1.00 95.12 72 VAL A O 1
ATOM 579 N N . ASN A 1 73 ? -7.617 2.869 1.857 1.00 95.25 73 ASN A N 1
ATOM 580 C CA . ASN A 1 73 ? -8.328 4.005 2.434 1.00 95.25 73 ASN A CA 1
ATOM 581 C C . ASN A 1 73 ? -9.686 3.600 3.009 1.00 95.25 73 ASN A C 1
ATOM 583 O O . ASN A 1 73 ? -10.091 4.111 4.054 1.00 95.25 73 ASN A O 1
ATOM 587 N N . LYS A 1 74 ? -10.388 2.666 2.362 1.00 96.25 74 LYS A N 1
ATOM 588 C CA . LYS A 1 74 ? -11.644 2.116 2.876 1.00 96.25 74 LYS A CA 1
ATOM 589 C C . LYS A 1 74 ? -11.441 1.406 4.215 1.00 96.25 74 LYS A C 1
ATOM 591 O O . LYS A 1 74 ? -12.203 1.657 5.146 1.00 96.25 74 LYS A O 1
ATOM 596 N N . ALA A 1 75 ? -10.407 0.572 4.330 1.00 95.38 75 ALA A N 1
ATOM 597 C CA . ALA A 1 75 ? -10.097 -0.120 5.578 1.00 95.38 75 ALA A CA 1
ATOM 598 C C . ALA A 1 75 ? -9.723 0.859 6.701 1.00 95.38 75 ALA A C 1
ATOM 600 O O . ALA A 1 75 ? -10.271 0.771 7.798 1.00 95.38 75 ALA A O 1
ATOM 601 N N . LEU A 1 76 ? -8.858 1.839 6.418 1.00 95.38 76 LEU A N 1
ATOM 602 C CA . LEU A 1 76 ? -8.446 2.843 7.403 1.00 95.38 76 LEU A CA 1
ATOM 603 C C . LEU A 1 76 ? -9.622 3.699 7.893 1.00 95.38 76 LEU A C 1
ATOM 605 O O . LEU A 1 76 ? -9.726 3.963 9.087 1.00 95.38 76 LEU A O 1
ATOM 609 N N . ARG A 1 77 ? -10.543 4.092 7.005 1.00 96.81 77 ARG A N 1
ATOM 610 C CA . ARG A 1 77 ? -11.770 4.806 7.399 1.00 96.81 77 ARG A CA 1
ATOM 611 C C . ARG A 1 77 ? -12.664 3.955 8.294 1.00 96.81 77 ARG A C 1
ATOM 613 O O . ARG A 1 77 ? -13.121 4.454 9.315 1.00 96.81 77 ARG A O 1
ATOM 620 N N . GLY A 1 78 ? -12.838 2.674 7.966 1.00 95.25 78 GLY A N 1
ATOM 621 C CA . GLY A 1 78 ? -13.565 1.740 8.827 1.00 95.25 78 GLY A CA 1
ATOM 622 C C . GLY A 1 78 ? -12.939 1.624 10.220 1.00 95.25 78 GLY A C 1
ATOM 623 O O . GLY A 1 78 ? -13.650 1.640 11.217 1.00 95.25 78 GLY A O 1
ATOM 624 N N . LEU A 1 79 ? -11.605 1.595 10.315 1.00 94.38 79 LEU A N 1
ATOM 625 C CA . LEU A 1 79 ? -10.916 1.613 11.610 1.00 94.38 79 LEU A CA 1
ATOM 626 C C . LEU A 1 79 ? -11.171 2.912 12.382 1.00 94.38 79 LEU A C 1
ATOM 628 O O . LEU A 1 79 ? -11.411 2.851 13.583 1.00 94.38 79 LEU A O 1
ATOM 632 N N . ILE A 1 80 ? -11.168 4.068 11.710 1.00 95.06 80 ILE A N 1
ATOM 633 C CA . ILE A 1 80 ? -11.462 5.368 12.337 1.00 95.06 80 ILE A CA 1
ATOM 634 C C . ILE A 1 80 ? -12.869 5.386 12.948 1.00 95.06 80 ILE A C 1
ATOM 636 O O . ILE A 1 80 ? -13.051 5.933 14.033 1.00 95.06 80 ILE A O 1
ATOM 640 N N . GLU A 1 81 ? -13.854 4.772 12.290 1.00 93.88 81 GLU A N 1
ATOM 641 C CA . GLU A 1 81 ? -15.229 4.687 12.801 1.00 93.88 81 GLU A CA 1
ATOM 642 C C . GLU A 1 81 ? -15.344 3.861 14.089 1.00 93.88 81 GLU A C 1
ATOM 644 O O . GLU A 1 81 ? -16.207 4.140 14.921 1.00 93.88 81 GLU A O 1
ATOM 649 N N . LEU A 1 82 ? -14.461 2.876 14.275 1.00 92.94 82 LEU A N 1
ATOM 650 C CA . LEU A 1 82 ? -14.425 2.022 15.464 1.00 92.94 82 LEU A CA 1
ATOM 651 C C . LEU A 1 82 ? -13.695 2.667 16.650 1.00 92.94 82 LEU A C 1
ATOM 653 O O . LEU A 1 82 ? -13.833 2.192 17.779 1.00 92.94 82 LEU A O 1
ATOM 657 N N . ILE A 1 83 ? -12.917 3.731 16.423 1.00 92.12 83 ILE A N 1
ATOM 658 C CA . ILE A 1 83 ? -12.234 4.441 17.506 1.00 92.12 83 ILE A CA 1
ATOM 659 C C . ILE A 1 83 ? -13.300 5.178 18.332 1.00 92.12 83 ILE A C 1
ATOM 661 O O . ILE A 1 83 ? -14.012 6.029 17.789 1.00 92.12 83 IL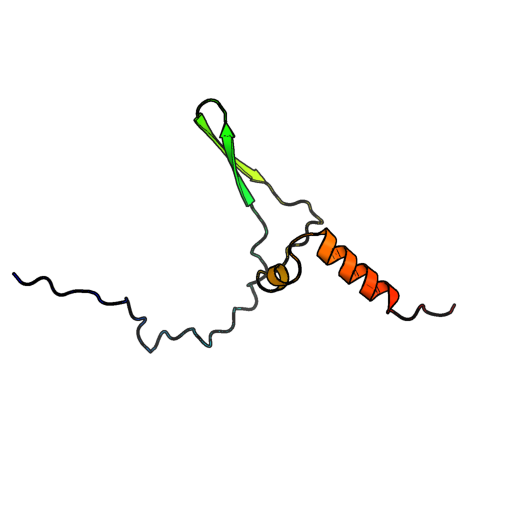E A O 1
ATOM 665 N N . PRO A 1 84 ? -13.423 4.897 19.645 1.00 84.81 84 PRO A N 1
ATOM 666 C CA . PRO A 1 84 ? -14.411 5.556 20.482 1.00 84.81 84 PRO A CA 1
ATOM 667 C C . PRO A 1 84 ? -14.161 7.061 20.461 1.00 84.81 84 PRO A C 1
ATOM 669 O O . PRO A 1 84 ? -13.090 7.544 20.839 1.00 84.81 84 PRO A O 1
ATOM 672 N N . LYS A 1 85 ? -15.161 7.812 19.994 1.00 80.56 85 LYS A N 1
ATOM 673 C CA . LYS A 1 85 ? -15.103 9.271 19.998 1.00 80.56 85 LYS A CA 1
ATOM 674 C C . LYS A 1 85 ? -15.007 9.710 21.449 1.00 80.56 85 LYS A C 1
ATOM 676 O O . LYS A 1 85 ? -15.889 9.410 22.249 1.00 80.56 85 LYS A O 1
ATOM 681 N N . LYS A 1 86 ? -13.912 10.387 21.786 1.00 70.25 86 LYS A N 1
ATOM 682 C CA . LYS A 1 86 ? -13.717 10.982 23.104 1.00 70.25 86 LYS A CA 1
ATOM 683 C C . LYS A 1 86 ? -14.876 11.953 23.340 1.00 70.25 86 LYS A C 1
ATOM 685 O O . LYS A 1 86 ? -14.947 12.980 22.670 1.00 70.25 86 LYS A O 1
ATOM 690 N N . SER A 1 87 ? -15.805 11.582 24.216 1.00 57.75 87 SER A N 1
ATOM 691 C CA . SER A 1 87 ? -16.875 12.468 24.666 1.00 57.75 87 SER A CA 1
ATOM 692 C C . SER A 1 87 ? -16.217 13.698 25.286 1.00 57.75 87 SER A C 1
ATOM 694 O O . SER A 1 87 ? -15.393 13.549 26.192 1.00 57.75 87 SER A O 1
ATOM 696 N N . ALA A 1 88 ? -16.494 14.869 24.714 1.00 52.50 88 ALA A N 1
ATOM 697 C CA . ALA A 1 88 ? -16.083 16.156 25.264 1.00 52.50 88 ALA A CA 1
ATOM 698 C C . ALA A 1 88 ? -16.884 16.477 26.530 1.00 52.50 88 ALA A C 1
ATOM 700 O O . ALA A 1 88 ? -18.072 16.077 26.578 1.00 52.50 88 ALA A O 1
#

Sequence (88 aa):
MSKATQGKDKMRSHYDFSQAEQGKYQHFIGQTSTLRITHPDGSVSVEQIEPPKDAIFLEPDLRKYFPDSEAVNKALRGLIELIPKKSA

pLDDT: mean 73.01, std 16.12, range [37.25, 96.81]

Radius of gyration: 23.13 Å; chains: 1; bounding box: 48×55×58 Å

Foldseek 3Di:
DDDDDDDDPDDDPVPPCVVPDDDPPPPPPAAWDWDWDQDPVRDTDTDTDGDPPPDDDDDPVCCVQDVDPVSVVVVVVVVVVVPPDPDD

Secondary structure (DSSP, 8-state):
------------GGG--TTPPPPTT-TTTTS-EEEEEEPTTS-EEEEEEPPPTT--PPPTTGGGT--SHHHHHHHHHHHHHHSPP---